Protein AF-A0A357D0B7-F1 (afdb_monomer_lite)

Secondary structure (DSSP, 8-state):
-HHHHH-SSEEEEEEETTEEEEEEHHHHHHHHHHHHTT--HHHHHHTTSS-HHHHHHHHHHHHHSSEEHHHHHHHTT--GGGHHHHHHHHHHHHHTTSEEEEEEEEEEPTTS-EEEEEEEEEEEHHHHHHTTT-PPP---GGG--

Radius of gyration: 15.48 Å; chains: 1; bounding box: 38×42×38 Å

pLDDT: mean 88.81, std 12.25, range [55.44, 98.69]

Foldseek 3Di:
DVCLVVDLQKFWFCQPVSDIDMDGNVLVLLLLCQLCVPDDPVRCVVVVVQDPLLVLLLVVQAVVPWAFLVRSCVSSVPDDVCVVVNSVSRSSCRNSQQKGFNAWDFDQPPVRDGDDDTTTIMHGNQVSNVVSVDGRDNDRNVNSD

Sequence (145 aa):
MRVLEERKDIAYSKVFFRASGFITKDWYEYFYAVRRRGYSFEEAYADGMINRNEKRIYEVILENGETAFHEVKQLCGFSGEESSKFEQAVIDLQMKMYITICGRSRRINRRGEAYGWNSTVFTTVEDFWQARGHDLKSVSPELAY

Structure (mmCIF, N/CA/C/O backbone):
data_AF-A0A357D0B7-F1
#
_entry.id   AF-A0A357D0B7-F1
#
loop_
_atom_site.group_PDB
_atom_site.id
_atom_site.type_symbol
_atom_site.label_atom_id
_atom_site.label_alt_id
_atom_site.label_comp_id
_atom_site.label_asym_id
_atom_site.label_entity_id
_atom_site.label_seq_id
_atom_site.pdbx_PDB_ins_code
_atom_site.Cartn_x
_atom_site.Cartn_y
_atom_site.Cartn_z
_atom_site.occupancy
_atom_site.B_iso_or_equiv
_atom_site.auth_seq_id
_atom_site.auth_comp_id
_atom_site.auth_asym_id
_atom_site.auth_atom_id
_atom_site.pdbx_PDB_model_num
ATOM 1 N N . MET A 1 1 ? 1.391 13.335 -7.561 1.00 72.56 1 MET A N 1
ATOM 2 C CA . MET A 1 1 ? 2.854 13.381 -7.305 1.00 72.56 1 MET A CA 1
ATOM 3 C C . MET A 1 1 ? 3.441 13.344 -8.692 1.00 72.56 1 MET A C 1
ATOM 5 O O . MET A 1 1 ? 3.196 12.348 -9.349 1.00 72.56 1 MET A O 1
ATOM 9 N N . ARG A 1 2 ? 4.106 14.408 -9.162 1.00 79.44 2 ARG A N 1
ATOM 10 C CA . ARG A 1 2 ? 4.308 14.662 -10.605 1.00 79.44 2 ARG A CA 1
ATOM 11 C C . ARG A 1 2 ? 4.815 13.443 -11.395 1.00 79.44 2 ARG A C 1
ATOM 13 O O . ARG A 1 2 ? 4.261 13.105 -12.427 1.00 79.44 2 ARG A O 1
ATOM 20 N N . VAL A 1 3 ? 5.781 12.711 -10.847 1.00 84.69 3 VAL A N 1
ATOM 21 C CA . VAL A 1 3 ? 6.331 11.500 -11.478 1.00 84.69 3 VAL A CA 1
ATOM 22 C C . VAL A 1 3 ? 5.304 10.384 -11.725 1.00 84.69 3 VAL A C 1
ATOM 24 O O . VAL A 1 3 ? 5.383 9.735 -12.755 1.00 84.69 3 VAL A O 1
ATOM 27 N N . LEU A 1 4 ? 4.310 10.188 -10.849 1.00 85.88 4 LEU A N 1
ATOM 28 C CA . LEU A 1 4 ? 3.248 9.186 -11.052 1.00 85.88 4 LEU A CA 1
ATOM 29 C C . LEU A 1 4 ? 2.224 9.605 -12.119 1.00 85.88 4 LEU A C 1
ATOM 31 O O . LEU A 1 4 ? 1.476 8.761 -12.604 1.00 85.88 4 LEU A O 1
ATOM 35 N N . GLU A 1 5 ? 2.176 10.897 -12.452 1.00 84.44 5 GLU A N 1
ATOM 36 C CA . GLU A 1 5 ? 1.337 11.456 -13.521 1.00 84.44 5 GLU A CA 1
ATOM 37 C C . GLU A 1 5 ? 2.076 11.404 -14.873 1.00 84.44 5 GLU A C 1
ATOM 39 O O . GLU A 1 5 ? 1.455 11.223 -15.916 1.00 84.44 5 GLU A O 1
ATOM 44 N N . GLU A 1 6 ? 3.409 11.516 -14.860 1.00 87.06 6 GLU A N 1
ATOM 45 C CA . GLU A 1 6 ? 4.257 11.548 -16.062 1.00 87.06 6 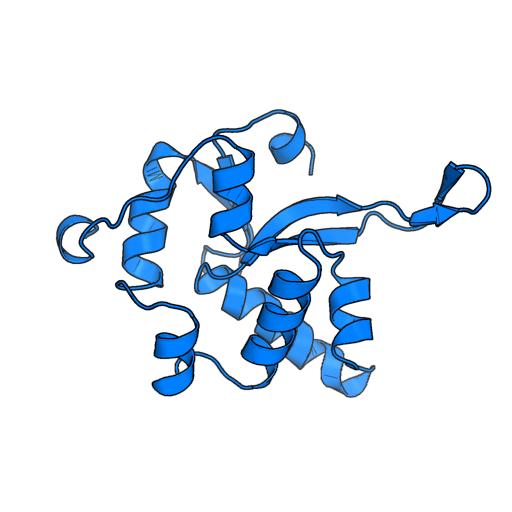GLU A CA 1
ATOM 46 C C . GLU A 1 6 ? 4.797 10.173 -16.488 1.00 87.06 6 GLU A C 1
ATOM 48 O O . GLU A 1 6 ? 5.209 9.999 -17.636 1.00 87.06 6 GLU A O 1
ATOM 53 N N . ARG A 1 7 ? 4.831 9.189 -15.581 1.00 90.12 7 ARG A N 1
ATOM 54 C CA . ARG A 1 7 ? 5.442 7.870 -15.803 1.00 90.12 7 ARG A CA 1
ATOM 55 C C . ARG A 1 7 ? 4.498 6.746 -15.385 1.00 90.12 7 ARG A C 1
ATOM 57 O O . ARG A 1 7 ? 3.852 6.813 -14.342 1.00 90.12 7 ARG A O 1
ATOM 64 N N . LYS A 1 8 ? 4.456 5.680 -16.191 1.00 90.88 8 LYS A N 1
ATOM 65 C CA . LYS A 1 8 ? 3.648 4.467 -15.938 1.00 90.88 8 LYS A CA 1
ATOM 66 C C . LYS A 1 8 ? 4.480 3.255 -15.504 1.00 90.88 8 LYS A C 1
ATOM 68 O O . LYS A 1 8 ? 3.925 2.215 -15.178 1.00 90.88 8 LYS A O 1
ATOM 73 N N . ASP A 1 9 ? 5.798 3.394 -15.496 1.00 93.88 9 ASP A N 1
ATOM 74 C CA . ASP A 1 9 ? 6.798 2.353 -15.247 1.00 93.88 9 ASP A CA 1
ATOM 75 C C . ASP A 1 9 ? 7.536 2.555 -13.911 1.00 93.88 9 ASP A C 1
ATOM 77 O O . ASP A 1 9 ? 8.653 2.074 -13.724 1.00 93.88 9 ASP A O 1
ATOM 81 N N . ILE A 1 10 ? 6.932 3.290 -12.976 1.00 95.44 10 ILE A N 1
ATOM 82 C CA . ILE A 1 10 ? 7.520 3.610 -11.675 1.00 95.44 10 ILE A CA 1
ATOM 83 C C . ILE A 1 10 ? 6.441 3.670 -10.594 1.00 95.44 10 ILE A C 1
ATOM 85 O O . ILE A 1 10 ? 5.354 4.210 -10.807 1.00 95.44 10 ILE A O 1
ATOM 89 N N . ALA A 1 11 ? 6.760 3.141 -9.420 1.00 95.88 11 ALA A N 1
ATOM 90 C CA . ALA A 1 11 ? 5.953 3.257 -8.217 1.00 95.88 11 ALA A CA 1
ATOM 91 C C . ALA A 1 11 ? 6.637 4.176 -7.202 1.00 95.88 11 ALA A C 1
ATOM 93 O O . ALA A 1 11 ? 7.865 4.265 -7.153 1.00 95.88 11 ALA A O 1
ATOM 94 N N . TYR A 1 12 ? 5.836 4.838 -6.369 1.00 95.44 12 TYR A N 1
ATOM 95 C CA . TYR A 1 12 ? 6.300 5.656 -5.253 1.00 95.44 12 TYR A CA 1
ATOM 96 C C . TYR A 1 12 ? 5.578 5.223 -3.985 1.00 95.44 12 TYR A C 1
ATOM 98 O O . TYR A 1 12 ? 4.352 5.256 -3.931 1.00 95.44 12 TYR A O 1
ATOM 106 N N . SER A 1 13 ? 6.328 4.805 -2.971 1.00 95.62 13 SER A N 1
ATOM 107 C CA . SER A 1 13 ? 5.755 4.297 -1.724 1.00 95.62 13 SER A CA 1
ATOM 108 C C . SER A 1 13 ? 6.784 4.343 -0.593 1.00 95.62 13 SER A C 1
ATOM 110 O O . SER A 1 13 ? 7.983 4.537 -0.826 1.00 95.62 13 SER A O 1
ATOM 112 N N . LYS A 1 14 ? 6.327 4.178 0.650 1.00 96.62 14 LYS A N 1
ATOM 113 C CA . LYS A 1 14 ? 7.184 4.111 1.842 1.00 96.62 14 LYS A CA 1
ATOM 114 C C . LYS A 1 14 ? 7.713 2.698 2.092 1.00 96.62 14 LYS A C 1
ATOM 116 O O . LYS A 1 14 ? 7.348 2.059 3.069 1.00 96.62 14 LYS A O 1
ATOM 121 N N . VAL A 1 15 ? 8.574 2.223 1.194 1.00 94.19 15 VAL A N 1
ATOM 122 C CA . VAL A 1 15 ? 9.078 0.832 1.143 1.00 94.19 15 VAL A CA 1
ATOM 123 C C . VAL A 1 15 ? 10.542 0.675 1.579 1.00 94.19 15 VAL A C 1
ATOM 125 O O . VAL A 1 15 ? 11.014 -0.447 1.784 1.00 94.19 15 VAL A O 1
ATOM 128 N N . PHE A 1 16 ? 11.260 1.787 1.773 1.00 94.75 16 PHE A N 1
ATOM 129 C CA . PHE A 1 16 ? 12.676 1.808 2.153 1.00 94.75 16 PHE A CA 1
ATOM 130 C C . PHE A 1 16 ? 12.829 2.300 3.590 1.00 94.75 16 PHE A C 1
ATOM 132 O O . PHE A 1 16 ? 12.891 3.499 3.834 1.00 94.75 16 PHE A O 1
ATOM 139 N N . PHE A 1 17 ? 12.856 1.384 4.561 1.00 92.88 17 PHE A N 1
ATOM 140 C CA . PHE A 1 17 ? 12.979 1.733 5.987 1.00 92.88 17 PHE A CA 1
ATOM 141 C C . PHE A 1 17 ? 11.934 2.768 6.447 1.00 92.88 17 PHE A C 1
ATOM 143 O O . PHE A 1 17 ? 12.253 3.708 7.169 1.00 92.88 17 PHE A O 1
ATOM 150 N N . ARG A 1 18 ? 10.678 2.616 5.994 1.00 94.88 18 ARG A N 1
ATOM 151 C CA . ARG A 1 18 ? 9.557 3.552 6.230 1.00 94.88 18 ARG A CA 1
ATOM 152 C C . ARG A 1 18 ? 9.734 4.947 5.610 1.00 94.88 18 ARG A C 1
ATOM 154 O O . ARG A 1 18 ? 8.863 5.807 5.774 1.00 94.88 18 ARG A O 1
ATOM 161 N N . ALA A 1 19 ? 10.815 5.173 4.869 1.00 94.69 19 ALA A N 1
ATOM 162 C CA . ALA A 1 19 ? 11.022 6.359 4.061 1.00 94.69 19 ALA A CA 1
ATOM 163 C C . ALA A 1 19 ? 10.424 6.174 2.665 1.00 94.69 19 ALA A C 1
ATOM 165 O O . ALA A 1 19 ? 10.323 5.065 2.131 1.00 94.69 19 ALA A O 1
ATOM 166 N N . SER A 1 20 ? 10.020 7.296 2.081 1.00 92.44 20 SER A N 1
ATOM 167 C CA . SER A 1 20 ? 9.526 7.334 0.715 1.00 92.44 20 SER A CA 1
ATOM 168 C C . SER A 1 20 ? 10.652 7.076 -0.280 1.00 92.44 20 SER A C 1
ATOM 170 O O . SER A 1 20 ? 11.732 7.650 -0.157 1.00 92.44 20 SER A O 1
ATOM 172 N N . GLY A 1 21 ? 10.370 6.305 -1.321 1.00 94.88 21 GLY A N 1
ATOM 173 C CA . GLY A 1 21 ? 11.273 6.156 -2.453 1.00 94.88 21 GLY A CA 1
ATOM 174 C C . GLY A 1 21 ? 10.556 5.635 -3.683 1.00 94.88 21 GLY A C 1
ATOM 175 O O . GLY A 1 21 ? 9.333 5.472 -3.685 1.00 94.88 21 GLY A O 1
ATOM 176 N N . PHE A 1 22 ? 11.336 5.404 -4.731 1.00 95.88 22 PHE A N 1
ATOM 177 C CA . PHE A 1 22 ? 10.840 4.935 -6.014 1.00 95.88 22 PHE A CA 1
ATOM 178 C C . PHE A 1 22 ? 11.332 3.525 -6.303 1.00 95.88 22 PHE A C 1
ATOM 180 O O . PHE A 1 22 ? 12.471 3.192 -5.984 1.00 95.88 22 PHE A O 1
ATOM 187 N N . ILE A 1 23 ? 10.484 2.727 -6.942 1.00 95.94 23 ILE A N 1
ATOM 188 C CA . ILE A 1 23 ? 10.866 1.440 -7.524 1.00 95.94 23 ILE A CA 1
ATOM 189 C C . ILE A 1 23 ? 10.423 1.465 -8.985 1.00 95.94 23 ILE A C 1
ATOM 191 O O . ILE A 1 23 ? 9.272 1.801 -9.273 1.00 95.94 23 ILE A O 1
ATOM 195 N N . THR A 1 24 ? 11.325 1.158 -9.914 1.00 95.69 24 THR A N 1
ATOM 196 C CA . THR A 1 24 ? 10.959 1.005 -11.328 1.00 95.69 24 THR A CA 1
ATOM 197 C C . THR A 1 24 ? 10.211 -0.306 -11.536 1.00 95.69 24 THR A C 1
ATOM 199 O O . THR A 1 24 ? 10.381 -1.253 -10.770 1.00 95.69 24 THR A O 1
ATOM 202 N N . LYS A 1 25 ? 9.397 -0.377 -12.589 1.00 94.75 25 LYS A N 1
ATOM 203 C CA . LYS A 1 25 ? 8.633 -1.576 -12.954 1.00 94.75 25 LYS A CA 1
ATOM 204 C C . LYS A 1 25 ? 9.509 -2.834 -12.984 1.00 94.75 25 LYS A C 1
ATOM 206 O O . LYS A 1 25 ? 9.140 -3.826 -12.373 1.00 94.75 25 LYS A O 1
ATOM 211 N N . ASP A 1 26 ? 10.692 -2.746 -13.592 1.00 92.75 26 ASP A N 1
ATOM 212 C CA . ASP A 1 26 ? 11.625 -3.873 -13.744 1.00 92.75 26 ASP A CA 1
ATOM 213 C C . ASP A 1 26 ? 12.098 -4.470 -12.411 1.00 92.75 26 ASP A C 1
ATOM 215 O O . ASP A 1 26 ? 12.408 -5.653 -12.344 1.00 92.75 26 ASP A O 1
ATOM 219 N N . TRP A 1 27 ? 12.145 -3.667 -11.343 1.00 93.50 27 TRP A N 1
ATOM 220 C CA . TRP A 1 27 ? 12.547 -4.125 -10.011 1.00 93.50 27 TRP A CA 1
ATOM 221 C C . TRP A 1 27 ? 11.358 -4.453 -9.103 1.00 93.50 27 TRP A C 1
ATOM 223 O O . TRP A 1 27 ? 11.539 -5.067 -8.053 1.00 93.50 27 TRP A O 1
ATOM 233 N N . TYR A 1 28 ? 10.143 -4.041 -9.471 1.00 95.44 28 TYR A N 1
ATOM 234 C CA . TYR A 1 28 ? 9.006 -4.074 -8.558 1.00 95.44 28 TYR A CA 1
ATOM 235 C C . TYR A 1 28 ? 8.608 -5.495 -8.159 1.00 95.44 28 TYR A C 1
ATOM 237 O O . TYR A 1 28 ? 8.361 -5.738 -6.980 1.00 95.44 28 TYR A O 1
ATOM 245 N N . GLU A 1 29 ? 8.602 -6.434 -9.110 1.00 92.50 29 GLU A N 1
ATOM 246 C CA . GLU A 1 29 ? 8.230 -7.836 -8.865 1.00 92.50 29 GLU A CA 1
ATOM 247 C C . GLU A 1 29 ? 9.168 -8.518 -7.852 1.00 92.50 29 GLU A C 1
ATOM 249 O O . GLU A 1 29 ? 8.706 -9.291 -7.015 1.00 92.50 29 GLU A O 1
ATOM 254 N N . TYR A 1 30 ? 10.458 -8.168 -7.836 1.00 92.88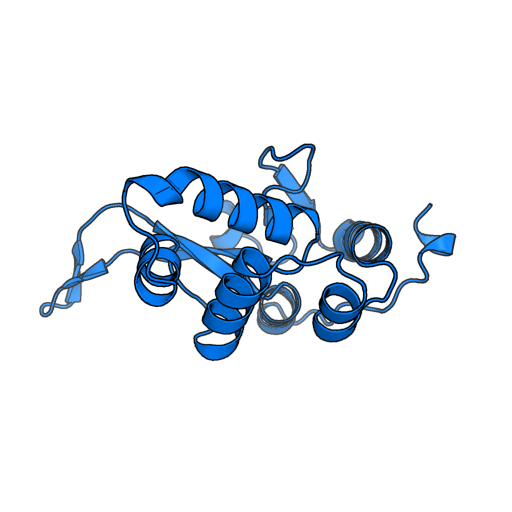 30 TYR A N 1
ATOM 255 C CA . TYR A 1 30 ? 11.424 -8.698 -6.865 1.00 92.88 30 TYR A CA 1
ATOM 256 C C . TYR A 1 30 ? 11.146 -8.187 -5.448 1.00 92.88 30 TYR A C 1
ATOM 258 O O . TYR A 1 30 ? 11.092 -8.964 -4.495 1.00 92.88 30 TYR A O 1
ATOM 266 N N . PHE A 1 31 ? 10.902 -6.880 -5.299 1.00 94.00 31 PHE A N 1
ATOM 267 C CA . PHE A 1 31 ? 10.505 -6.304 -4.011 1.00 94.00 31 PHE A CA 1
ATOM 268 C C . PHE A 1 31 ? 9.192 -6.917 -3.524 1.00 94.00 31 PHE A C 1
ATOM 270 O O . PHE A 1 31 ? 9.081 -7.296 -2.358 1.00 94.00 31 PHE A O 1
ATOM 277 N N . TYR A 1 32 ? 8.222 -7.038 -4.428 1.00 94.38 32 TYR A N 1
ATOM 278 C CA . TYR A 1 32 ? 6.915 -7.615 -4.155 1.00 94.38 32 TYR A CA 1
ATOM 279 C C . TYR A 1 32 ? 7.031 -9.054 -3.645 1.00 94.38 32 TYR A C 1
ATOM 281 O O . TYR A 1 32 ? 6.504 -9.370 -2.576 1.00 94.38 32 TYR A O 1
ATOM 289 N N . ALA A 1 33 ? 7.798 -9.896 -4.344 1.00 92.19 33 ALA A N 1
ATOM 290 C CA . ALA A 1 33 ? 8.047 -11.281 -3.962 1.00 92.19 33 ALA A CA 1
ATOM 291 C C . ALA A 1 33 ? 8.724 -11.398 -2.589 1.00 92.19 33 ALA A C 1
ATOM 293 O O . ALA A 1 33 ? 8.257 -12.156 -1.740 1.00 92.19 33 ALA A O 1
ATOM 294 N N . VAL A 1 34 ? 9.768 -10.606 -2.318 1.00 91.38 34 VAL A N 1
ATOM 295 C CA . VAL A 1 34 ? 10.477 -10.640 -1.024 1.00 91.38 34 VAL A CA 1
ATOM 296 C C . VAL A 1 34 ? 9.593 -10.155 0.130 1.00 91.38 34 VAL A C 1
ATOM 298 O O . VAL A 1 34 ? 9.654 -10.706 1.233 1.00 91.38 34 VAL A O 1
ATOM 301 N N . ARG A 1 35 ? 8.776 -9.118 -0.093 1.00 92.25 35 ARG A N 1
ATOM 302 C CA . ARG A 1 35 ? 7.930 -8.514 0.950 1.00 92.25 35 ARG A CA 1
ATOM 303 C C . ARG A 1 35 ? 6.690 -9.338 1.261 1.00 92.25 35 ARG A C 1
ATOM 305 O O . ARG A 1 35 ? 6.372 -9.484 2.439 1.00 92.25 35 ARG A O 1
ATOM 312 N N . ARG A 1 36 ? 6.010 -9.863 0.238 1.00 92.38 36 ARG A N 1
ATOM 313 C CA . ARG A 1 36 ? 4.782 -10.651 0.415 1.00 92.38 36 ARG A CA 1
ATOM 314 C C . ARG A 1 36 ? 5.045 -12.137 0.580 1.00 92.38 36 ARG A C 1
ATOM 316 O O . ARG A 1 36 ? 4.217 -12.809 1.170 1.00 92.38 36 ARG A O 1
ATOM 323 N N . ARG A 1 37 ? 6.185 -12.662 0.115 1.00 90.56 37 ARG A N 1
ATOM 324 C CA . ARG A 1 37 ? 6.552 -14.090 0.220 1.00 90.56 37 ARG A CA 1
ATOM 325 C C . ARG A 1 37 ? 5.462 -15.037 -0.301 1.00 90.56 37 ARG A C 1
ATOM 327 O O . ARG A 1 37 ? 5.276 -16.120 0.237 1.00 90.56 37 ARG A O 1
ATOM 334 N N . GLY A 1 38 ? 4.717 -14.595 -1.314 1.00 89.62 38 GLY A N 1
ATOM 335 C CA . GLY A 1 38 ? 3.592 -15.336 -1.888 1.00 89.62 38 GLY A CA 1
ATOM 336 C C . GLY A 1 38 ? 2.275 -15.262 -1.108 1.00 89.62 38 GLY A C 1
ATOM 337 O O . GLY A 1 38 ? 1.284 -15.767 -1.616 1.00 89.62 38 GLY A O 1
ATOM 338 N N . TYR A 1 39 ? 2.232 -14.615 0.061 1.00 93.31 39 TYR A N 1
ATOM 339 C CA . TYR A 1 39 ? 1.002 -14.476 0.838 1.00 93.31 39 TYR A CA 1
ATOM 340 C C . TYR A 1 39 ? 0.012 -13.533 0.147 1.00 93.31 39 TYR A C 1
ATOM 342 O O . TYR A 1 39 ? 0.345 -12.390 -0.199 1.00 93.31 39 TYR A O 1
ATOM 350 N N . SER A 1 40 ? -1.231 -13.994 0.026 1.00 94.31 40 SER A N 1
ATOM 351 C CA . SER A 1 40 ? -2.398 -13.122 -0.110 1.00 94.31 40 SER A CA 1
ATOM 352 C C . SER A 1 40 ? -2.595 -12.278 1.155 1.00 94.31 40 SER A C 1
ATOM 354 O O . SER A 1 40 ? -1.988 -12.519 2.205 1.00 94.31 40 SER A O 1
ATOM 356 N N . PHE A 1 41 ? -3.450 -11.257 1.071 1.00 96.56 41 PHE A N 1
ATOM 357 C CA . PHE A 1 41 ? -3.746 -10.430 2.240 1.00 96.56 41 PHE A CA 1
ATOM 358 C C . PHE A 1 41 ? -4.424 -11.232 3.352 1.00 96.56 41 PHE A C 1
ATOM 360 O O . PHE A 1 41 ? -4.093 -11.080 4.529 1.00 96.56 41 PHE A O 1
ATOM 367 N N . GLU A 1 42 ? -5.344 -12.106 2.968 1.00 97.25 42 GLU A N 1
ATOM 368 C CA . GLU A 1 42 ? -6.133 -12.956 3.844 1.00 97.25 42 GLU A CA 1
ATOM 369 C C . GLU A 1 42 ? -5.240 -13.941 4.601 1.00 97.25 42 GLU A C 1
ATOM 371 O O . GLU A 1 42 ? -5.370 -14.060 5.820 1.00 97.25 42 GLU A O 1
ATOM 376 N N . GLU A 1 43 ? -4.294 -14.585 3.913 1.00 97.62 43 GLU A N 1
ATOM 377 C CA . GLU A 1 43 ? -3.310 -15.476 4.541 1.00 97.62 43 GLU A CA 1
ATOM 378 C C . GLU A 1 43 ? -2.402 -14.701 5.501 1.00 97.62 43 GLU A C 1
ATOM 380 O O . GLU A 1 43 ? -2.226 -15.101 6.650 1.00 97.62 43 GLU A O 1
ATOM 385 N N . ALA A 1 44 ? -1.876 -13.543 5.085 1.00 97.56 44 ALA A N 1
ATOM 386 C CA . ALA A 1 44 ? -1.025 -12.726 5.949 1.00 97.56 44 ALA A CA 1
ATOM 387 C C . ALA A 1 44 ? -1.767 -12.204 7.191 1.00 97.56 44 ALA A C 1
ATOM 389 O O . ALA A 1 44 ? -1.157 -11.999 8.245 1.00 97.56 44 ALA A O 1
ATOM 390 N N . TYR A 1 45 ? -3.079 -11.978 7.090 1.00 98.12 45 TYR A N 1
ATOM 391 C CA . TYR A 1 45 ? -3.915 -11.645 8.237 1.00 98.12 45 TYR A CA 1
ATOM 392 C C . TYR A 1 45 ? -4.162 -12.845 9.151 1.00 98.12 45 TYR A C 1
ATOM 394 O O . TYR A 1 45 ? -4.011 -12.708 10.367 1.00 98.12 45 TYR A O 1
ATOM 402 N N . ALA A 1 46 ? -4.497 -14.008 8.588 1.00 98.00 46 ALA A N 1
ATOM 403 C CA . ALA A 1 46 ? -4.704 -15.239 9.348 1.00 98.00 46 ALA A CA 1
ATOM 404 C C . ALA A 1 46 ? -3.455 -15.633 10.158 1.00 98.00 46 ALA A C 1
ATOM 406 O O . ALA A 1 46 ? -3.573 -16.010 11.324 1.00 98.00 46 ALA A O 1
ATOM 407 N N . ASP A 1 47 ? -2.268 -15.422 9.586 1.00 97.50 47 ASP A N 1
ATOM 408 C CA . ASP A 1 47 ? -0.976 -15.716 10.215 1.00 97.50 47 ASP A CA 1
ATOM 409 C C . ASP A 1 47 ? -0.467 -14.598 11.147 1.00 97.50 47 ASP A C 1
ATOM 411 O O . ASP A 1 47 ? 0.642 -14.663 11.682 1.00 97.50 47 ASP A O 1
ATOM 415 N N . GLY A 1 48 ? -1.262 -13.545 11.364 1.00 97.06 48 GLY A N 1
ATOM 416 C CA . GLY A 1 48 ? -0.944 -12.465 12.302 1.00 97.06 48 GLY A CA 1
ATOM 417 C C . GLY A 1 48 ? 0.125 -11.478 11.820 1.00 97.06 48 GLY A C 1
ATOM 418 O O . GLY A 1 48 ? 0.592 -10.649 12.604 1.00 97.06 48 GLY A O 1
ATOM 419 N N . MET A 1 49 ? 0.505 -11.513 10.539 1.00 96.94 49 MET A N 1
ATOM 420 C CA . MET A 1 49 ? 1.432 -10.541 9.939 1.00 96.94 49 MET A CA 1
ATOM 421 C C . MET A 1 49 ? 0.762 -9.189 9.666 1.00 96.94 49 MET A C 1
ATOM 423 O O . MET A 1 49 ? 1.440 -8.159 9.572 1.00 96.94 49 MET A O 1
ATOM 427 N N . ILE A 1 50 ? -0.565 -9.185 9.538 1.00 98.25 50 ILE A N 1
ATOM 428 C CA . ILE A 1 50 ? -1.406 -7.997 9.409 1.00 98.25 50 ILE A CA 1
ATOM 429 C C . ILE A 1 50 ? -2.218 -7.830 10.693 1.00 98.25 50 ILE A C 1
ATOM 431 O O . ILE A 1 50 ? -2.916 -8.737 11.137 1.00 98.25 50 ILE A O 1
ATOM 435 N N . ASN A 1 51 ? -2.143 -6.653 11.307 1.00 97.06 51 ASN A N 1
ATOM 436 C CA . ASN A 1 51 ? -2.921 -6.335 12.497 1.00 97.06 51 ASN A CA 1
ATOM 437 C C . ASN A 1 51 ? -4.318 -5.795 12.138 1.00 97.06 51 ASN A C 1
ATOM 439 O O . ASN A 1 51 ? -4.627 -5.465 10.995 1.00 97.06 51 ASN A O 1
ATOM 443 N N . ARG A 1 52 ? -5.188 -5.658 13.144 1.00 96.75 52 ARG A N 1
ATOM 444 C CA . ARG A 1 52 ? -6.582 -5.223 12.952 1.00 96.75 52 ARG A CA 1
ATOM 445 C C . ARG A 1 52 ? -6.726 -3.832 12.317 1.00 96.75 52 ARG A C 1
ATOM 447 O O . ARG A 1 52 ? -7.658 -3.623 11.545 1.00 96.75 52 ARG A O 1
ATOM 454 N N . ASN A 1 53 ? -5.838 -2.891 12.639 1.00 97.00 53 ASN A N 1
ATOM 455 C CA . ASN A 1 53 ? -5.877 -1.548 12.055 1.00 97.00 53 ASN A CA 1
ATOM 456 C C . ASN A 1 53 ? -5.461 -1.586 10.584 1.00 97.00 53 ASN A C 1
ATOM 458 O O . ASN A 1 53 ? -6.106 -0.953 9.756 1.00 97.00 53 ASN A O 1
ATOM 462 N N . GLU A 1 54 ? -4.428 -2.363 10.259 1.00 98.50 54 GLU A N 1
ATOM 463 C CA . GLU A 1 54 ? -3.994 -2.594 8.880 1.00 98.50 54 GLU A CA 1
ATOM 464 C C . GLU A 1 54 ? -5.100 -3.267 8.052 1.00 98.50 54 GLU A C 1
ATOM 466 O O . GLU A 1 54 ? -5.411 -2.785 6.968 1.00 98.50 54 GLU A O 1
ATOM 471 N N . LYS A 1 55 ? -5.768 -4.299 8.593 1.00 98.50 55 LYS A N 1
ATOM 472 C CA . LYS A 1 55 ? -6.941 -4.936 7.964 1.00 98.50 55 LYS A CA 1
ATOM 473 C C . LYS A 1 55 ? -8.023 -3.939 7.599 1.00 98.50 55 LYS A C 1
ATOM 475 O O . LYS A 1 55 ? -8.387 -3.831 6.435 1.00 98.50 55 LYS A O 1
ATOM 480 N N . ARG A 1 56 ? -8.468 -3.160 8.581 1.00 97.88 56 ARG A N 1
ATOM 481 C CA . ARG A 1 56 ? -9.532 -2.175 8.384 1.00 97.88 56 ARG A CA 1
ATOM 482 C C . ARG A 1 56 ? -9.180 -1.143 7.308 1.00 97.88 56 ARG A C 1
ATOM 484 O O . ARG A 1 56 ? -10.031 -0.770 6.512 1.00 97.88 56 ARG A O 1
ATOM 491 N N . ILE A 1 57 ? -7.931 -0.678 7.295 1.00 98.50 57 ILE A N 1
ATOM 492 C CA . ILE A 1 57 ? -7.441 0.293 6.309 1.00 98.50 57 ILE A CA 1
ATOM 493 C C . ILE A 1 57 ? -7.400 -0.316 4.908 1.00 98.50 57 ILE A C 1
ATOM 495 O O . ILE A 1 57 ? -7.838 0.330 3.958 1.00 98.50 57 ILE A O 1
ATOM 499 N N . TYR A 1 58 ? -6.875 -1.536 4.783 1.00 98.69 58 TYR A N 1
ATOM 500 C CA . TYR A 1 58 ? -6.811 -2.238 3.507 1.00 98.69 58 TYR A CA 1
ATOM 501 C C . TYR A 1 58 ? -8.207 -2.506 2.945 1.00 98.69 58 TY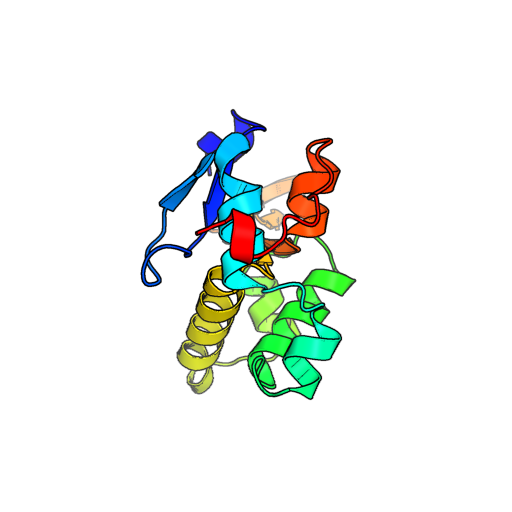R A C 1
ATOM 503 O O . TYR A 1 58 ? -8.438 -2.179 1.791 1.00 98.69 58 TYR A O 1
ATOM 511 N N . GLU A 1 59 ? -9.143 -3.005 3.757 1.00 98.38 59 GLU A N 1
ATOM 512 C CA . GLU A 1 59 ? -10.531 -3.264 3.342 1.00 98.38 59 GLU A CA 1
ATOM 513 C C . GLU A 1 59 ? -11.213 -1.994 2.821 1.00 98.38 59 GLU A C 1
ATOM 515 O O . GLU A 1 59 ? -11.791 -2.010 1.741 1.00 98.38 59 GLU A O 1
ATOM 520 N N . VAL A 1 60 ? -11.059 -0.860 3.518 1.00 98.25 60 VAL A N 1
ATOM 521 C CA . VAL A 1 60 ? -11.592 0.426 3.040 1.00 98.25 60 VAL A CA 1
ATOM 522 C C . VAL A 1 60 ? -11.020 0.801 1.671 1.00 98.25 60 VAL A C 1
ATOM 524 O O . VAL A 1 60 ? -11.769 1.239 0.803 1.00 98.25 60 VAL A O 1
ATOM 527 N N . ILE A 1 61 ? -9.711 0.641 1.464 1.00 98.06 61 ILE A N 1
ATOM 528 C CA . ILE A 1 61 ? -9.074 0.953 0.177 1.00 98.06 61 ILE A CA 1
ATOM 529 C C . ILE A 1 61 ? -9.520 -0.038 -0.905 1.00 98.06 61 ILE A C 1
ATOM 531 O O . ILE A 1 61 ? -9.813 0.383 -2.016 1.00 98.06 61 ILE A O 1
ATOM 535 N N . LEU A 1 62 ? -9.608 -1.330 -0.591 1.00 97.06 62 LEU A N 1
ATOM 536 C CA . LEU A 1 62 ? -10.048 -2.371 -1.519 1.00 97.06 62 LEU A CA 1
ATOM 537 C C . LEU A 1 62 ? -11.491 -2.130 -1.990 1.00 97.06 62 LEU A C 1
ATOM 539 O O . LEU A 1 62 ? -11.779 -2.239 -3.176 1.00 97.06 62 LEU A O 1
ATOM 543 N N . GLU A 1 63 ? -12.392 -1.764 -1.077 1.00 96.88 63 GLU A N 1
ATOM 544 C CA . GLU A 1 63 ? -13.807 -1.525 -1.384 1.00 96.88 63 GLU A CA 1
ATOM 545 C C . GLU A 1 63 ? -14.046 -0.225 -2.169 1.00 96.88 63 GLU A C 1
ATOM 547 O O . GLU A 1 63 ? -14.958 -0.162 -2.994 1.00 96.88 63 GLU A O 1
ATOM 552 N N . ASN A 1 64 ? -13.257 0.823 -1.909 1.00 94.50 64 ASN A N 1
ATOM 553 C CA . ASN A 1 64 ? -13.454 2.152 -2.507 1.00 94.50 64 ASN A CA 1
ATOM 554 C 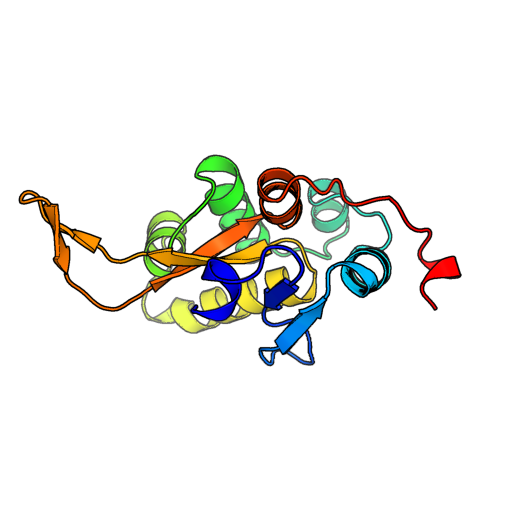C . ASN A 1 64 ? -12.517 2.428 -3.700 1.00 94.50 64 ASN A C 1
ATOM 556 O O . ASN A 1 64 ? -12.722 3.403 -4.425 1.00 94.50 64 ASN A O 1
ATOM 560 N N . GLY A 1 65 ? -11.496 1.595 -3.914 1.00 93.88 65 GLY A N 1
ATOM 561 C CA . GLY A 1 65 ? -10.433 1.823 -4.888 1.00 93.88 65 GLY A CA 1
ATOM 562 C C . GLY A 1 65 ? -9.520 2.986 -4.489 1.00 93.88 65 GLY A C 1
ATOM 563 O O . GLY A 1 65 ? -9.058 3.092 -3.348 1.00 93.88 65 GLY A O 1
ATOM 564 N N . GLU A 1 66 ? -9.247 3.888 -5.436 1.00 93.62 66 GLU A N 1
ATOM 565 C CA . GLU A 1 66 ? -8.403 5.063 -5.204 1.00 93.62 66 GLU A CA 1
ATOM 566 C C . GLU A 1 66 ? -8.990 5.981 -4.117 1.00 93.62 66 GLU A C 1
ATOM 568 O O . GLU A 1 66 ? -9.900 6.769 -4.364 1.00 93.62 66 GLU A O 1
ATOM 573 N N . THR A 1 67 ? -8.433 5.917 -2.906 1.00 93.62 67 THR A N 1
ATOM 574 C CA . THR A 1 67 ? -8.993 6.588 -1.724 1.00 93.62 67 THR A CA 1
ATOM 575 C C . THR A 1 67 ? -7.989 7.555 -1.104 1.00 93.62 67 THR A C 1
ATOM 577 O O . THR A 1 67 ? -6.816 7.225 -0.889 1.00 93.62 67 THR A O 1
ATOM 580 N N . ALA A 1 68 ? -8.417 8.782 -0.792 1.00 93.06 68 ALA A N 1
ATOM 581 C CA . ALA A 1 68 ? -7.526 9.786 -0.215 1.00 93.06 68 ALA A CA 1
ATOM 582 C C . ALA A 1 68 ? -7.199 9.488 1.260 1.00 93.06 68 ALA A C 1
ATOM 584 O O . ALA A 1 68 ? -8.063 9.069 2.021 1.00 93.06 68 ALA A O 1
ATOM 585 N N . PHE A 1 69 ? -5.980 9.797 1.720 1.00 93.31 69 PHE A N 1
ATOM 586 C CA . PHE A 1 69 ? -5.518 9.556 3.102 1.00 93.31 69 PHE A CA 1
ATOM 587 C C . PHE A 1 69 ? -6.527 10.010 4.169 1.00 93.31 69 PHE A C 1
ATOM 589 O O . PHE A 1 69 ? -6.777 9.311 5.148 1.00 93.31 69 PHE A O 1
ATOM 596 N N . HIS A 1 70 ? -7.107 11.197 3.979 1.00 90.62 70 HIS A N 1
ATOM 597 C CA . HIS A 1 70 ? -8.071 11.767 4.915 1.00 90.62 70 HIS A CA 1
ATOM 598 C C . HIS A 1 70 ? -9.427 11.045 4.894 1.00 90.62 70 HIS A C 1
ATOM 600 O O . HIS A 1 70 ? -10.059 10.928 5.941 1.00 90.62 70 HIS A O 1
ATOM 606 N N . GLU A 1 71 ? -9.846 10.532 3.736 1.00 92.06 71 GLU A N 1
ATOM 607 C CA . GLU A 1 71 ? -11.061 9.726 3.578 1.00 92.06 71 GLU A CA 1
ATOM 608 C C . GLU A 1 71 ? -10.866 8.349 4.204 1.00 92.06 71 GLU A C 1
ATOM 610 O O . GLU A 1 71 ? -11.690 7.949 5.019 1.00 92.06 71 GLU A O 1
ATOM 615 N N . VAL A 1 72 ? -9.733 7.681 3.946 1.00 95.19 72 VAL A N 1
ATOM 616 C CA . VAL A 1 72 ? -9.386 6.411 4.608 1.00 95.19 72 VAL A CA 1
ATOM 617 C C . VAL A 1 72 ? -9.423 6.585 6.126 1.00 95.19 72 VAL A C 1
ATOM 619 O O . VAL A 1 72 ? -10.044 5.788 6.826 1.00 95.19 72 VAL A O 1
ATOM 622 N N . LYS A 1 73 ? -8.815 7.662 6.645 1.00 94.31 73 LYS A N 1
ATOM 623 C CA . LYS A 1 73 ? -8.814 7.973 8.081 1.00 94.31 73 LYS A CA 1
ATOM 624 C C . LYS A 1 73 ? -10.232 8.127 8.639 1.00 94.31 73 LYS A C 1
ATOM 626 O O . LYS A 1 73 ? -10.532 7.570 9.694 1.00 94.31 73 LYS A O 1
ATOM 631 N N . GLN A 1 74 ? -11.088 8.863 7.928 1.00 92.94 74 GLN A N 1
ATOM 632 C CA . GLN A 1 74 ? -12.476 9.117 8.315 1.00 92.94 74 GLN A CA 1
ATOM 633 C C . GLN A 1 74 ? -13.331 7.842 8.271 1.00 92.94 74 GLN A C 1
ATOM 635 O O . GLN A 1 74 ? -14.037 7.556 9.235 1.00 92.94 74 GLN A O 1
ATOM 640 N N . LEU A 1 75 ? -13.253 7.064 7.189 1.00 94.62 75 LEU A N 1
ATOM 641 C CA . LEU A 1 75 ? -13.986 5.804 7.011 1.00 94.62 75 LEU A CA 1
ATOM 642 C C . LEU A 1 75 ? -13.538 4.749 8.033 1.00 94.62 75 LEU A C 1
ATOM 644 O O . LEU A 1 75 ? -14.347 4.028 8.617 1.00 94.62 75 LEU A O 1
ATOM 648 N N . CYS A 1 76 ? -12.244 4.735 8.350 1.00 94.62 76 CYS A N 1
ATOM 649 C CA . CYS A 1 76 ? -11.695 3.937 9.435 1.00 94.62 76 CYS A CA 1
ATOM 650 C C . CYS A 1 76 ? -11.928 4.551 10.827 1.00 94.62 76 CYS A C 1
ATOM 652 O O . CYS A 1 76 ? -11.379 4.045 11.800 1.00 94.62 76 CYS A O 1
ATOM 654 N N . GLY A 1 77 ? -12.725 5.612 10.971 1.00 92.56 77 GLY A N 1
ATOM 655 C CA . GLY A 1 77 ? -13.122 6.170 12.268 1.00 92.56 77 GLY A CA 1
ATOM 656 C C . GLY A 1 77 ? -11.967 6.577 13.189 1.00 92.56 77 GLY A C 1
ATOM 657 O O . GLY A 1 77 ? -12.174 6.661 14.396 1.00 92.56 77 GLY A O 1
ATOM 658 N N . PHE A 1 78 ? -10.766 6.808 12.653 1.00 90.88 78 PHE A N 1
ATOM 659 C CA . PHE A 1 78 ? -9.619 7.221 13.454 1.00 90.88 78 PHE A CA 1
ATOM 660 C C . PHE A 1 78 ? -9.767 8.692 13.847 1.00 90.88 78 PHE A C 1
ATOM 662 O O . PHE A 1 78 ? -9.980 9.561 12.997 1.00 90.88 78 PHE A O 1
ATOM 669 N N . SER A 1 79 ? -9.595 8.983 15.134 1.00 87.12 79 SER A N 1
ATOM 670 C CA . SER A 1 79 ? -9.687 10.337 15.693 1.00 87.12 79 SER A CA 1
ATOM 671 C C . SER A 1 79 ? -8.368 10.775 16.346 1.00 87.12 79 SER A C 1
ATOM 673 O O . SER A 1 79 ? -7.380 10.046 16.288 1.00 87.12 79 SER A O 1
ATOM 675 N N . GLY A 1 80 ? -8.321 11.996 16.898 1.00 80.38 80 GLY A N 1
ATOM 676 C CA . GLY A 1 80 ? -7.109 12.690 17.366 1.00 80.38 80 GLY A CA 1
ATOM 677 C C . GLY A 1 80 ? -6.049 11.791 18.012 1.00 80.38 80 GLY A C 1
ATOM 678 O O . GLY A 1 80 ? -4.938 11.710 17.487 1.00 80.38 80 GLY A O 1
ATOM 679 N N . GLU A 1 81 ? -6.412 11.059 19.066 1.00 81.69 81 GLU A N 1
ATOM 680 C CA . GLU A 1 81 ? -5.502 10.194 19.839 1.00 81.69 81 GLU A CA 1
ATOM 681 C C . GLU A 1 81 ? -4.987 8.967 19.068 1.00 81.69 81 GLU A C 1
ATOM 683 O O . GLU A 1 81 ? -3.910 8.448 19.357 1.00 81.69 81 GLU A O 1
ATOM 688 N N . GLU A 1 82 ? -5.714 8.509 18.050 1.00 86.56 82 GLU A N 1
ATOM 689 C CA . GLU A 1 82 ? -5.360 7.322 17.266 1.00 86.56 82 GLU A CA 1
ATOM 690 C C . GLU A 1 82 ? -4.656 7.659 15.944 1.00 86.56 82 GLU A C 1
ATOM 692 O O . GLU A 1 82 ? -4.313 6.766 15.166 1.00 86.56 82 GLU A O 1
ATOM 697 N N . SER A 1 83 ? -4.399 8.946 15.687 1.00 88.50 83 SER A N 1
ATOM 698 C CA . SER A 1 83 ? -3.772 9.414 14.443 1.00 88.50 83 SER A CA 1
ATOM 699 C C . SER A 1 83 ? -2.409 8.773 14.189 1.00 88.50 83 SER A C 1
ATOM 701 O O . SER A 1 83 ? -2.116 8.395 13.058 1.00 88.50 83 SER A O 1
ATOM 703 N N . SER A 1 84 ? -1.600 8.597 15.236 1.00 92.75 84 SER A N 1
ATOM 704 C CA . SER A 1 84 ? -0.283 7.961 15.132 1.00 92.75 84 SER A CA 1
ATOM 705 C C . SER A 1 84 ? -0.383 6.478 14.764 1.00 92.75 84 SER A C 1
ATOM 707 O O . SER A 1 84 ? 0.378 6.003 13.924 1.00 92.75 84 SER A O 1
ATOM 709 N N . LYS A 1 85 ? -1.360 5.754 15.329 1.00 94.56 85 LYS A N 1
ATOM 710 C CA . LYS A 1 85 ? -1.625 4.342 15.006 1.00 94.56 85 LYS A CA 1
ATOM 711 C C . LYS A 1 85 ? -2.086 4.181 13.560 1.00 94.56 85 LYS A C 1
ATOM 713 O O . LYS A 1 85 ? -1.651 3.251 12.886 1.00 94.56 85 LYS A O 1
ATOM 718 N N . PHE A 1 86 ? -2.938 5.090 13.085 1.00 96.00 86 PHE A N 1
ATOM 719 C CA . PHE A 1 86 ? -3.369 5.128 11.690 1.00 96.00 86 PHE A CA 1
ATOM 720 C C . PHE A 1 86 ? -2.186 5.344 10.743 1.00 96.00 86 PHE A C 1
ATOM 722 O O . PHE A 1 86 ? -1.975 4.557 9.824 1.00 96.00 86 PHE A O 1
ATOM 729 N N . GLU A 1 87 ? -1.385 6.382 10.991 1.00 95.56 87 GLU A N 1
ATOM 730 C CA . GLU A 1 87 ? -0.212 6.693 10.171 1.00 95.56 87 GLU A CA 1
ATOM 731 C C . GLU A 1 87 ? 0.781 5.535 10.136 1.00 95.56 87 GLU A C 1
ATOM 733 O O . GLU A 1 87 ? 1.280 5.181 9.066 1.00 95.56 87 GLU A O 1
ATOM 738 N N . GLN A 1 88 ? 1.022 4.906 11.286 1.00 97.00 88 GLN A N 1
ATOM 739 C CA . GLN A 1 88 ? 1.883 3.739 11.375 1.00 97.00 88 GLN A CA 1
ATOM 740 C C . GLN A 1 88 ? 1.334 2.563 10.557 1.00 97.00 88 GLN A C 1
ATOM 742 O O . GLN A 1 88 ? 2.081 1.986 9.775 1.00 97.00 88 GLN A O 1
ATOM 747 N N . ALA A 1 89 ? 0.041 2.247 10.666 1.00 98.06 89 ALA A N 1
ATOM 748 C CA . ALA A 1 89 ? -0.570 1.152 9.913 1.00 98.06 89 ALA A CA 1
ATOM 749 C C . ALA A 1 89 ? -0.549 1.395 8.391 1.00 98.06 89 ALA A C 1
ATOM 751 O O . ALA A 1 89 ? -0.253 0.482 7.624 1.00 98.06 89 ALA A O 1
ATOM 752 N N . VAL A 1 90 ? -0.773 2.635 7.937 1.00 98.12 90 VAL A N 1
ATOM 753 C CA . VAL A 1 90 ? -0.634 3.013 6.515 1.00 98.12 90 VAL A CA 1
ATOM 754 C C . VAL A 1 90 ? 0.807 2.834 6.022 1.00 98.12 90 VAL A C 1
ATOM 756 O O . VAL A 1 90 ? 1.033 2.423 4.882 1.00 98.12 90 VAL A O 1
ATOM 759 N N . ILE A 1 91 ? 1.800 3.160 6.852 1.00 98.12 91 ILE A N 1
ATOM 760 C CA . ILE A 1 91 ? 3.218 2.958 6.525 1.00 98.12 91 ILE A CA 1
ATOM 761 C C . ILE A 1 91 ? 3.562 1.469 6.498 1.00 98.12 91 ILE A C 1
ATOM 763 O O . ILE A 1 91 ? 4.252 1.025 5.584 1.00 98.12 91 ILE A O 1
ATOM 767 N N . ASP A 1 92 ? 3.094 0.696 7.473 1.00 98.19 92 ASP A N 1
ATOM 768 C CA . ASP A 1 92 ? 3.408 -0.726 7.569 1.00 98.19 92 ASP A CA 1
ATOM 769 C C . ASP A 1 92 ? 2.750 -1.520 6.418 1.00 98.19 92 ASP A C 1
ATOM 771 O O . ASP A 1 92 ? 3.416 -2.361 5.811 1.00 98.19 92 ASP A O 1
ATOM 775 N N . LEU A 1 93 ? 1.526 -1.173 5.995 1.00 98.50 93 LEU A N 1
ATOM 776 C CA . LEU A 1 93 ? 0.903 -1.716 4.775 1.00 98.50 93 LEU A CA 1
ATOM 777 C C . LEU A 1 93 ? 1.697 -1.392 3.499 1.00 98.50 93 LEU A C 1
ATOM 779 O O . LEU A 1 93 ? 1.831 -2.251 2.627 1.00 98.50 93 LEU A O 1
ATOM 783 N N . GLN A 1 94 ? 2.246 -0.177 3.386 1.00 98.31 94 GLN A N 1
ATOM 784 C CA . GLN A 1 94 ? 3.131 0.191 2.273 1.00 98.31 94 GLN A CA 1
ATOM 785 C C . GLN A 1 94 ? 4.435 -0.608 2.304 1.00 98.31 94 GLN A C 1
ATOM 787 O O . GLN A 1 94 ? 4.846 -1.145 1.281 1.00 98.31 94 GLN A O 1
ATOM 792 N N . MET A 1 95 ? 5.066 -0.736 3.475 1.00 97.81 95 MET A N 1
ATOM 793 C CA . MET A 1 95 ? 6.292 -1.522 3.666 1.00 97.81 95 MET A CA 1
ATOM 794 C C . MET A 1 95 ? 6.105 -2.993 3.293 1.00 97.81 95 MET A C 1
ATOM 796 O O . MET A 1 95 ? 7.028 -3.613 2.767 1.00 97.81 95 MET A O 1
ATOM 800 N N . LYS A 1 96 ? 4.919 -3.542 3.568 1.00 97.19 96 LYS A N 1
ATOM 801 C CA . LYS A 1 96 ? 4.517 -4.908 3.217 1.00 97.19 96 LYS A CA 1
ATOM 802 C C . LYS A 1 96 ? 3.979 -5.033 1.783 1.00 97.19 96 LYS A C 1
ATOM 804 O O . LYS A 1 96 ? 3.673 -6.136 1.356 1.00 97.19 96 LYS A O 1
ATOM 809 N N . MET A 1 97 ? 3.904 -3.923 1.044 1.00 97.44 97 MET A N 1
ATOM 810 C CA . MET A 1 97 ? 3.451 -3.844 -0.349 1.00 97.44 97 MET A CA 1
ATOM 811 C C . MET A 1 97 ? 2.019 -4.351 -0.578 1.00 97.44 97 MET A C 1
ATOM 813 O O . MET A 1 97 ? 1.738 -4.956 -1.605 1.00 97.44 97 MET A O 1
ATOM 817 N N . TYR A 1 98 ? 1.111 -4.057 0.356 1.00 98.06 98 TYR A N 1
ATOM 818 C CA . TYR A 1 98 ? -0.331 -4.291 0.185 1.00 98.06 98 TYR A CA 1
ATOM 819 C C . TYR A 1 98 ? -1.058 -3.078 -0.402 1.00 98.06 98 TYR A C 1
ATOM 821 O O . TYR A 1 98 ? -2.022 -3.221 -1.148 1.00 98.06 98 TYR A O 1
ATOM 829 N N . ILE A 1 99 ? -0.576 -1.871 -0.096 1.00 98.31 99 ILE A N 1
ATOM 830 C CA . ILE A 1 99 ? -1.089 -0.618 -0.662 1.00 98.31 99 ILE A CA 1
ATOM 831 C C . ILE A 1 99 ? 0.061 0.235 -1.192 1.00 98.31 99 ILE A C 1
ATOM 833 O O . ILE A 1 99 ? 1.208 0.120 -0.750 1.00 98.31 99 ILE A O 1
ATOM 837 N N . THR A 1 100 ? -0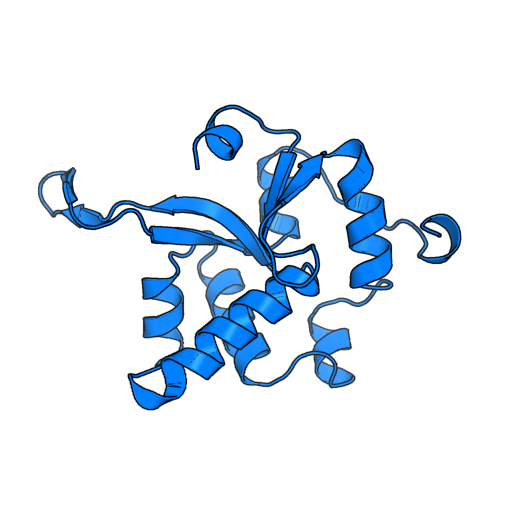.250 1.145 -2.107 1.00 97.62 100 THR A N 1
ATOM 838 C CA . THR A 1 100 ? 0.720 2.087 -2.673 1.00 97.62 100 THR A CA 1
ATOM 839 C C . THR A 1 100 ? 0.081 3.440 -2.948 1.00 97.62 100 THR A C 1
ATOM 841 O O . THR A 1 100 ? -1.139 3.561 -3.030 1.00 97.62 100 THR A O 1
ATOM 844 N N . ILE A 1 101 ? 0.911 4.473 -3.095 1.00 96.06 101 ILE A N 1
ATOM 845 C CA . ILE A 1 101 ? 0.451 5.800 -3.497 1.00 96.06 101 ILE A CA 1
ATOM 846 C C . ILE A 1 101 ? 0.206 5.783 -5.008 1.00 96.06 101 ILE A C 1
ATOM 848 O O . ILE A 1 101 ? 1.125 5.505 -5.779 1.00 96.06 101 ILE A O 1
ATOM 852 N N . CYS A 1 102 ? -1.009 6.120 -5.439 1.00 92.75 102 CYS A N 1
ATOM 853 C CA . CYS A 1 102 ? -1.380 6.158 -6.859 1.00 92.75 102 CYS A CA 1
ATOM 854 C C . CYS A 1 102 ? -1.540 7.572 -7.423 1.00 92.75 102 CYS A C 1
ATOM 856 O O . CYS A 1 102 ? -1.509 7.746 -8.639 1.00 92.75 102 CYS A O 1
ATOM 858 N N . GLY A 1 103 ? -1.639 8.598 -6.573 1.00 84.75 103 GLY A N 1
ATOM 859 C CA . GLY A 1 103 ? -1.888 9.947 -7.062 1.00 84.75 103 GLY A CA 1
ATOM 860 C C . GLY A 1 103 ? -2.025 11.016 -5.988 1.00 84.75 103 GLY A C 1
ATOM 861 O O . GLY A 1 103 ? -1.588 10.874 -4.841 1.00 84.75 103 GLY A O 1
ATOM 862 N N . ARG A 1 104 ? -2.608 12.139 -6.409 1.00 74.25 104 ARG A N 1
ATOM 863 C CA . ARG A 1 104 ? -3.036 13.242 -5.548 1.00 74.25 104 ARG A CA 1
ATOM 864 C C . ARG A 1 104 ? -4.503 13.525 -5.821 1.00 74.25 104 ARG A C 1
ATOM 866 O O . ARG A 1 104 ? -4.852 13.812 -6.958 1.00 74.25 104 ARG A O 1
ATOM 873 N N . SER A 1 105 ? -5.319 13.531 -4.776 1.00 67.88 105 SER A N 1
ATOM 874 C CA . SER A 1 105 ? -6.693 14.012 -4.854 1.00 67.88 105 SER A CA 1
ATOM 875 C C . SER A 1 105 ? -6.722 15.458 -4.367 1.00 67.88 105 SER A C 1
ATOM 877 O O . SER A 1 105 ? -6.094 15.807 -3.357 1.00 67.88 105 SER A O 1
ATOM 879 N N . ARG A 1 106 ? -7.421 16.314 -5.114 1.00 58.72 106 ARG A N 1
ATOM 880 C CA . ARG A 1 106 ? -7.853 17.642 -4.665 1.00 58.72 106 ARG A CA 1
ATOM 881 C C . ARG A 1 106 ? -9.354 17.558 -4.445 1.00 58.72 106 ARG A C 1
ATOM 883 O O . ARG A 1 106 ? -10.049 17.022 -5.304 1.00 58.72 106 ARG A O 1
ATOM 890 N N . ARG A 1 107 ? -9.869 18.103 -3.339 1.00 55.50 107 ARG A N 1
ATOM 891 C CA . ARG A 1 107 ? -11.325 18.173 -3.171 1.00 55.50 107 ARG A CA 1
ATOM 892 C C . ARG A 1 107 ? -11.890 19.040 -4.280 1.00 55.50 107 ARG A C 1
ATOM 894 O O . ARG A 1 107 ? -11.381 20.127 -4.518 1.00 55.50 107 ARG A O 1
ATOM 901 N N . ILE A 1 108 ? -12.945 18.579 -4.929 1.00 59.47 108 ILE A N 1
ATOM 902 C CA . ILE A 1 108 ? -13.681 19.378 -5.901 1.00 59.47 108 ILE A CA 1
ATOM 903 C C . ILE A 1 108 ? -14.935 19.880 -5.186 1.00 59.47 108 ILE A C 1
ATOM 905 O O . ILE A 1 108 ? -15.664 19.101 -4.572 1.00 59.47 108 ILE A O 1
ATOM 909 N N . ASN A 1 109 ? -15.154 21.194 -5.170 1.00 63.53 109 ASN A N 1
ATOM 910 C CA . ASN A 1 109 ? -16.365 21.760 -4.584 1.00 63.53 109 ASN A CA 1
ATOM 911 C C . ASN A 1 109 ? -17.579 21.517 -5.507 1.00 63.53 109 ASN A C 1
ATOM 913 O O . ASN A 1 109 ? -17.445 21.079 -6.648 1.00 63.53 109 ASN A O 1
ATOM 917 N N . ARG A 1 110 ? -18.792 21.852 -5.045 1.00 61.69 110 ARG A N 1
ATOM 918 C CA . ARG A 1 110 ? -20.030 21.706 -5.844 1.00 61.69 110 ARG A CA 1
ATOM 919 C C . ARG A 1 110 ? -20.034 22.502 -7.163 1.00 61.69 110 ARG A C 1
ATOM 921 O O . ARG A 1 110 ? -20.931 22.306 -7.970 1.00 61.69 110 ARG A O 1
ATOM 928 N N . ARG A 1 111 ? -19.072 23.410 -7.365 1.00 71.06 111 ARG A N 1
ATOM 929 C CA . ARG A 1 111 ? -18.894 24.230 -8.573 1.00 71.06 111 ARG A CA 1
ATOM 930 C C . ARG A 1 111 ? -17.827 23.670 -9.523 1.00 71.06 111 ARG A C 1
ATOM 932 O O . ARG A 1 111 ? -17.531 24.307 -10.524 1.00 71.06 111 ARG A O 1
ATOM 939 N N . GLY A 1 112 ? -17.252 22.501 -9.227 1.00 61.50 112 GLY A N 1
ATOM 940 C CA . GLY A 1 112 ? -16.198 21.902 -10.049 1.00 61.50 112 GLY A CA 1
ATOM 941 C C . GLY A 1 112 ? -14.799 22.464 -9.780 1.00 61.50 112 GLY A C 1
ATOM 942 O O . GLY A 1 112 ? -13.853 22.109 -10.477 1.00 61.50 112 GLY A O 1
ATOM 943 N N . GLU A 1 113 ? -14.632 23.320 -8.770 1.00 60.25 113 GLU A N 1
ATOM 944 C CA . GLU A 1 113 ? -13.351 23.961 -8.476 1.00 60.25 113 GLU A CA 1
ATOM 945 C C . GLU A 1 113 ? -12.561 23.136 -7.460 1.00 60.25 113 GLU A C 1
ATOM 947 O O . GLU A 1 113 ? -13.084 22.709 -6.425 1.00 60.25 113 GLU A O 1
ATOM 952 N N . ALA A 1 114 ? -11.272 22.952 -7.733 1.00 60.97 114 ALA A N 1
ATOM 953 C CA . ALA A 1 114 ? -10.367 22.318 -6.792 1.00 60.97 114 ALA A CA 1
ATOM 954 C C . ALA A 1 114 ? -10.154 23.216 -5.558 1.00 60.97 114 ALA A C 1
ATOM 956 O O . ALA A 1 114 ? -9.722 24.361 -5.682 1.00 60.97 114 ALA A O 1
ATOM 957 N N . TYR A 1 115 ? -10.401 22.685 -4.363 1.00 55.44 115 TYR A N 1
ATOM 958 C CA . TYR A 1 115 ? -10.169 23.339 -3.080 1.00 55.44 115 TYR A CA 1
ATOM 959 C C . TYR A 1 115 ? -9.464 22.383 -2.099 1.00 55.44 115 TYR A C 1
ATOM 961 O O . TYR A 1 115 ? -9.491 21.162 -2.248 1.00 55.44 115 TYR A O 1
ATOM 969 N N . GLY A 1 116 ? -8.818 22.941 -1.073 1.00 56.66 116 GLY A N 1
ATOM 970 C CA . GLY A 1 116 ? -8.124 22.168 -0.040 1.00 56.66 116 GLY A CA 1
ATOM 971 C C . GLY A 1 116 ? -6.714 21.706 -0.429 1.00 56.66 116 GLY A C 1
ATOM 972 O O . GLY A 1 116 ? -6.219 21.948 -1.529 1.00 56.66 116 GLY A O 1
ATOM 973 N N . TRP A 1 117 ? -6.034 21.066 0.523 1.00 57.69 117 TRP A N 1
ATOM 974 C CA . TRP A 1 117 ? -4.668 20.572 0.347 1.00 57.69 117 TRP A CA 1
ATOM 975 C C . TRP A 1 117 ? -4.644 19.304 -0.513 1.00 57.69 117 TRP A C 1
ATOM 977 O O . TRP A 1 117 ? -5.538 18.467 -0.408 1.00 57.69 117 TRP A O 1
ATOM 987 N N . ASN A 1 118 ? -3.600 19.135 -1.336 1.00 68.56 118 ASN A N 1
ATOM 988 C CA . ASN A 1 118 ? -3.396 17.882 -2.071 1.00 68.56 118 ASN A CA 1
ATOM 989 C C . ASN A 1 118 ? -3.276 16.728 -1.065 1.00 68.56 118 ASN A C 1
ATOM 991 O O . ASN A 1 118 ? -2.319 16.698 -0.289 1.00 68.56 118 ASN A O 1
ATOM 995 N N . SER A 1 119 ? -4.206 15.779 -1.106 1.00 80.25 119 SER A N 1
ATOM 996 C CA . SER A 1 119 ? -4.156 14.580 -0.275 1.00 80.25 119 SER A CA 1
ATOM 997 C C . SER A 1 119 ? -3.487 13.451 -1.052 1.00 80.25 119 SER A C 1
ATOM 999 O O . SER A 1 119 ? -3.743 13.272 -2.244 1.00 80.25 119 SER A O 1
ATOM 1001 N N . THR A 1 120 ? -2.601 12.712 -0.390 1.00 91.12 120 THR A N 1
ATOM 1002 C CA . THR A 1 120 ? -2.053 11.460 -0.923 1.00 91.12 120 THR A CA 1
ATOM 1003 C C . THR A 1 120 ? -3.193 10.470 -1.131 1.00 91.12 120 THR A C 1
ATOM 1005 O O . THR A 1 120 ? -4.013 10.305 -0.231 1.00 91.12 120 THR A O 1
ATOM 1008 N N . VAL A 1 121 ? -3.245 9.833 -2.299 1.00 93.50 121 VAL A N 1
ATOM 1009 C CA . VAL A 1 121 ? -4.259 8.822 -2.640 1.00 93.50 121 VAL A CA 1
ATOM 1010 C C . VAL A 1 121 ? -3.608 7.455 -2.651 1.00 93.50 121 VAL A C 1
ATOM 1012 O O . VAL A 1 121 ? -2.500 7.318 -3.180 1.00 93.50 121 VAL A O 1
ATOM 1015 N N . PHE A 1 122 ? -4.285 6.477 -2.060 1.00 96.94 122 PHE A N 1
ATOM 1016 C CA . PHE A 1 122 ? -3.851 5.090 -2.020 1.00 96.94 122 PHE A CA 1
ATOM 1017 C C . PHE A 1 122 ? -4.766 4.206 -2.849 1.00 96.94 122 PHE A C 1
ATOM 1019 O O . PHE A 1 122 ? -5.950 4.488 -2.988 1.00 96.94 122 PHE A O 1
ATOM 1026 N N . THR A 1 123 ? -4.199 3.117 -3.342 1.00 97.38 123 THR A N 1
ATOM 1027 C CA . THR A 1 123 ? -4.918 1.978 -3.914 1.00 97.38 123 THR A CA 1
ATOM 1028 C C . THR A 1 123 ? -4.168 0.700 -3.539 1.00 97.38 123 THR A C 1
ATOM 1030 O O . THR A 1 123 ? -3.053 0.778 -2.994 1.00 97.38 123 THR A O 1
ATOM 1033 N N . THR A 1 124 ? -4.749 -0.470 -3.801 1.00 97.94 124 THR A N 1
ATOM 1034 C CA . THR A 1 124 ? -4.022 -1.740 -3.659 1.00 97.94 124 THR A CA 1
ATOM 1035 C C . THR A 1 124 ? -2.850 -1.798 -4.644 1.00 97.94 124 THR A C 1
ATOM 1037 O O . THR A 1 124 ? -2.833 -1.111 -5.670 1.00 97.94 124 THR A O 1
ATOM 1040 N N . VAL A 1 125 ? -1.816 -2.573 -4.324 1.00 97.31 125 VAL A N 1
ATOM 1041 C CA . VAL A 1 125 ? -0.655 -2.705 -5.217 1.00 97.31 125 VAL A CA 1
ATOM 1042 C C . VAL A 1 125 ? -1.042 -3.369 -6.542 1.00 97.31 125 VAL A C 1
ATOM 1044 O O . VAL A 1 125 ? -0.570 -2.954 -7.600 1.00 97.31 125 VAL A O 1
ATOM 1047 N N . GLU A 1 126 ? -1.931 -4.348 -6.482 1.00 95.69 126 GLU A N 1
ATOM 1048 C CA . GLU A 1 126 ? -2.484 -5.070 -7.618 1.00 95.69 126 GLU A CA 1
ATOM 1049 C C . GLU A 1 126 ? -3.249 -4.120 -8.549 1.00 95.69 126 GLU A C 1
ATOM 1051 O O . GLU A 1 126 ? -2.889 -4.002 -9.723 1.00 95.69 126 GLU A O 1
ATOM 1056 N N . ASP A 1 127 ? -4.199 -3.338 -8.021 1.00 95.81 127 ASP A N 1
ATOM 1057 C CA . ASP A 1 127 ? -4.966 -2.372 -8.820 1.00 95.81 127 ASP A CA 1
ATOM 1058 C C . ASP A 1 127 ? -4.060 -1.300 -9.438 1.00 95.81 127 ASP A C 1
ATOM 1060 O O . ASP A 1 127 ? -4.246 -0.893 -10.589 1.00 95.81 127 ASP A O 1
ATOM 1064 N N . PHE A 1 128 ? -3.038 -0.847 -8.698 1.00 96.31 128 PHE A N 1
ATOM 1065 C CA . PHE A 1 128 ? -2.089 0.156 -9.185 1.00 96.31 128 PHE A CA 1
ATOM 1066 C C . PHE A 1 128 ? -1.385 -0.292 -10.471 1.00 96.31 128 PHE A C 1
ATOM 1068 O O . PHE A 1 128 ? -1.229 0.517 -11.397 1.00 96.31 128 PHE A O 1
ATOM 1075 N N . TRP A 1 129 ? -0.940 -1.550 -10.526 1.00 95.56 129 TRP A N 1
ATOM 1076 C CA . TRP A 1 129 ? -0.237 -2.099 -11.684 1.00 95.56 129 TRP A CA 1
ATOM 1077 C C . TRP A 1 129 ? -1.187 -2.562 -12.781 1.00 95.56 129 TRP A C 1
ATOM 1079 O O . TRP A 1 129 ? -0.918 -2.286 -13.956 1.00 95.56 129 TRP A O 1
ATOM 1089 N N . GLN A 1 130 ? -2.337 -3.134 -12.421 1.00 94.38 130 GLN A N 1
ATOM 1090 C CA . GLN A 1 130 ? -3.376 -3.496 -13.381 1.00 94.38 130 GLN A CA 1
ATOM 1091 C C . GLN A 1 130 ? -3.849 -2.268 -14.173 1.00 94.38 130 GLN A C 1
ATOM 1093 O O . GLN A 1 130 ? -3.878 -2.303 -15.405 1.00 94.38 130 GLN A O 1
ATOM 1098 N N . ALA A 1 131 ? -4.095 -1.133 -13.505 1.00 92.44 131 ALA A N 1
ATOM 1099 C CA . ALA A 1 131 ? -4.437 0.139 -14.153 1.00 92.44 131 ALA A CA 1
ATOM 1100 C C . ALA A 1 131 ? -3.333 0.669 -15.096 1.00 92.44 131 ALA A C 1
ATOM 1102 O O . ALA A 1 131 ? -3.578 1.521 -15.954 1.00 92.44 131 ALA A O 1
ATOM 1103 N N . ARG A 1 132 ? -2.101 0.164 -14.960 1.00 93.06 132 ARG A N 1
ATOM 1104 C CA . ARG A 1 132 ? -0.932 0.486 -15.797 1.00 93.06 132 ARG A CA 1
ATOM 1105 C C . ARG A 1 132 ? -0.631 -0.593 -16.842 1.00 93.06 132 ARG A C 1
ATOM 1107 O O . ARG A 1 132 ? 0.399 -0.507 -17.511 1.00 93.06 132 ARG A O 1
ATOM 1114 N N . GLY A 1 133 ? -1.520 -1.574 -17.017 1.00 93.38 133 GLY A N 1
ATOM 1115 C CA . GLY A 1 133 ? -1.357 -2.662 -17.983 1.00 93.38 133 GLY A CA 1
ATOM 1116 C C . GLY A 1 133 ? -0.218 -3.616 -17.619 1.00 93.38 133 GLY A C 1
ATOM 1117 O O . GLY A 1 133 ? 0.443 -4.156 -18.506 1.00 93.38 133 GLY A O 1
ATOM 1118 N N . HIS A 1 134 ? 0.065 -3.772 -16.326 1.00 92.50 134 HIS A N 1
ATOM 1119 C CA . HIS A 1 134 ? 1.048 -4.716 -15.821 1.00 92.50 134 HIS A CA 1
ATOM 1120 C C . HIS A 1 134 ? 0.390 -5.643 -14.809 1.00 92.50 134 HIS A C 1
ATOM 1122 O O . HIS A 1 134 ? -0.100 -5.192 -13.782 1.00 92.50 134 HIS A O 1
ATOM 1128 N N . ASP A 1 135 ? 0.400 -6.933 -15.110 1.00 87.88 135 ASP A N 1
ATOM 1129 C CA . ASP A 1 135 ? 0.067 -7.959 -14.133 1.00 87.88 135 ASP A CA 1
ATOM 1130 C C . ASP A 1 135 ? 1.333 -8.330 -13.354 1.00 87.88 135 ASP A C 1
ATOM 1132 O O . ASP A 1 135 ? 2.384 -8.544 -13.971 1.00 87.88 135 ASP A O 1
ATOM 1136 N N . LEU A 1 136 ? 1.241 -8.343 -12.024 1.00 86.69 136 LEU A N 1
ATOM 1137 C CA . LEU A 1 136 ? 2.365 -8.675 -11.155 1.00 86.69 136 LEU A CA 1
ATOM 1138 C C . LEU A 1 136 ? 2.552 -10.185 -11.141 1.00 86.69 136 LEU A C 1
ATOM 1140 O O . LEU A 1 136 ? 1.698 -10.931 -10.663 1.00 86.69 136 LEU A O 1
ATOM 1144 N N . LYS A 1 137 ? 3.692 -10.653 -11.637 1.00 74.81 137 LYS A N 1
ATOM 1145 C CA . LYS A 1 137 ? 3.982 -12.082 -11.664 1.00 74.81 137 LYS A CA 1
ATOM 1146 C C . LYS A 1 137 ? 4.355 -12.587 -10.277 1.00 74.81 137 LYS A C 1
ATOM 1148 O O . LYS A 1 137 ? 5.077 -11.939 -9.518 1.00 74.81 137 LYS A O 1
ATOM 1153 N N . SER A 1 138 ? 3.930 -13.814 -9.993 1.00 65.19 138 SER A N 1
ATOM 1154 C CA . SER A 1 138 ? 4.518 -14.623 -8.930 1.00 65.19 138 SER A CA 1
ATOM 1155 C C . SER A 1 138 ? 5.973 -14.932 -9.303 1.00 65.19 138 SER A C 1
ATOM 1157 O O . SER A 1 138 ? 6.251 -15.806 -10.123 1.00 65.19 138 SER A O 1
ATOM 1159 N N . VAL A 1 139 ? 6.906 -14.163 -8.744 1.00 71.44 139 VAL A N 1
ATOM 1160 C CA . VAL A 1 139 ? 8.329 -14.515 -8.716 1.00 71.44 139 VAL A CA 1
ATOM 1161 C C . VAL A 1 139 ? 8.556 -15.305 -7.430 1.00 71.44 139 VAL A C 1
ATOM 1163 O O . VAL A 1 139 ? 8.115 -14.879 -6.360 1.00 71.44 139 VAL A O 1
ATOM 1166 N N . SER A 1 140 ? 9.207 -16.468 -7.523 1.00 67.06 140 SER A N 1
ATOM 1167 C CA . SER A 1 140 ? 9.561 -17.243 -6.326 1.00 67.06 140 SER A CA 1
ATOM 1168 C C . SER A 1 140 ? 10.481 -16.388 -5.440 1.00 67.06 140 SER A C 1
ATOM 1170 O O . SER A 1 140 ? 11.424 -15.786 -5.963 1.00 67.06 140 SER A O 1
ATOM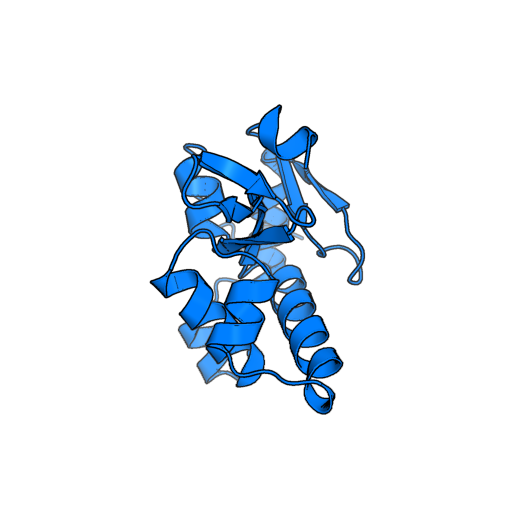 1172 N N . PRO A 1 141 ? 10.234 -16.298 -4.119 1.00 63.03 141 PRO A N 1
ATOM 1173 C CA . PRO A 1 141 ? 11.087 -15.517 -3.227 1.00 63.03 141 PRO A CA 1
ATOM 1174 C C . PRO A 1 141 ? 12.560 -15.942 -3.275 1.00 63.03 141 PRO A C 1
ATOM 1176 O O . PRO A 1 141 ? 13.437 -15.101 -3.121 1.00 63.03 141 PRO A O 1
ATOM 1179 N N . GLU A 1 142 ? 12.841 -17.221 -3.537 1.00 68.50 142 GLU A N 1
ATOM 1180 C CA . GLU A 1 142 ? 14.193 -17.772 -3.674 1.00 68.50 142 GLU A CA 1
ATOM 1181 C C . GLU A 1 142 ? 14.939 -17.236 -4.904 1.00 68.50 142 GLU A C 1
ATOM 1183 O O . GLU A 1 142 ? 16.161 -17.156 -4.877 1.00 68.50 142 GLU A O 1
ATOM 1188 N N . LEU A 1 143 ? 14.220 -16.850 -5.965 1.00 61.47 143 LEU A N 1
ATOM 1189 C CA . LEU A 1 143 ? 14.787 -16.194 -7.152 1.00 61.47 143 LEU A CA 1
ATOM 1190 C C . LEU A 1 143 ? 14.924 -14.672 -6.988 1.00 61.47 143 LEU A C 1
ATOM 1192 O O . LEU A 1 143 ? 15.463 -14.009 -7.873 1.00 61.47 143 LEU A O 1
ATOM 1196 N N . ALA A 1 144 ? 14.392 -14.113 -5.897 1.00 62.56 144 ALA A N 1
ATOM 1197 C CA . ALA A 1 144 ? 14.413 -12.681 -5.618 1.00 62.56 144 ALA A CA 1
ATOM 1198 C C . ALA A 1 144 ? 15.520 -12.253 -4.633 1.00 62.56 144 ALA A C 1
ATOM 1200 O O . ALA A 1 144 ? 15.676 -11.053 -4.390 1.00 62.56 144 ALA A O 1
ATOM 1201 N N . TYR A 1 145 ? 16.272 -13.219 -4.091 1.00 56.56 145 TYR A N 1
ATOM 1202 C CA . TYR A 1 145 ? 17.521 -13.025 -3.344 1.00 56.56 145 TYR A CA 1
ATOM 1203 C C . TYR A 1 145 ? 18.735 -13.175 -4.262 1.00 56.56 145 TYR A C 1
ATOM 1205 O O . TYR A 1 145 ? 19.696 -12.397 -4.062 1.00 56.56 145 TYR A O 1
#